Protein AF-A0A1V6BVE8-F1 (afdb_monomer_lite)

Secondary structure (DSSP, 8-state):
-EEEEEEEEE---EE----EETTEE-EEEE-TT--EEESGGGGT--SS--EE--SEEE-TT--EEE--HHHHTSGGGGGGSEE-SSGGGGPPEE---EEEEEEEEEEEETTTEEEEEEEESTT-----EE-TTT--EE--SPPPEEEEEEEE--

Structure (mmCIF, N/CA/C/O backbone):
data_AF-A0A1V6BVE8-F1
#
_entry.id   AF-A0A1V6BVE8-F1
#
loop_
_atom_site.group_PDB
_atom_site.id
_atom_site.type_symbol
_atom_site.label_atom_id
_atom_site.label_alt_id
_atom_site.label_comp_id
_atom_site.label_asym_id
_atom_site.label_entity_id
_atom_site.label_seq_id
_atom_site.pdbx_PDB_ins_code
_atom_site.Cartn_x
_atom_site.Cartn_y
_atom_site.Cartn_z
_atom_site.occupancy
_atom_site.B_iso_or_equiv
_atom_site.auth_seq_id
_atom_site.auth_comp_id
_atom_site.auth_asym_id
_atom_site.auth_atom_id
_atom_site.pdbx_PDB_model_num
ATOM 1 N N . MET A 1 1 ? -31.979 -4.025 27.439 1.00 86.88 1 MET A N 1
ATOM 2 C CA . MET A 1 1 ? -30.645 -3.491 27.086 1.00 86.88 1 MET A CA 1
ATOM 3 C C . MET A 1 1 ? -30.066 -4.411 26.036 1.00 86.88 1 MET A C 1
ATOM 5 O O . MET A 1 1 ? -30.171 -5.617 26.208 1.00 86.88 1 MET A O 1
ATOM 9 N N . VAL A 1 2 ? -29.517 -3.852 24.965 1.00 93.62 2 VAL A N 1
ATOM 10 C CA . VAL A 1 2 ? -28.894 -4.587 23.864 1.00 93.62 2 VAL A CA 1
ATOM 11 C C . VAL A 1 2 ? -27.407 -4.269 23.869 1.00 93.62 2 VAL A C 1
ATOM 13 O O . VAL A 1 2 ? -27.023 -3.105 23.983 1.00 93.62 2 VAL A O 1
ATOM 16 N N . VAL A 1 3 ? -26.586 -5.307 23.763 1.00 95.88 3 VAL A N 1
ATOM 17 C CA . VAL A 1 3 ? -25.138 -5.189 23.610 1.00 95.88 3 VAL A CA 1
ATOM 18 C C . VAL A 1 3 ? -24.775 -5.775 22.259 1.00 95.88 3 VAL A C 1
ATOM 20 O O . VAL A 1 3 ? -25.080 -6.933 21.987 1.00 95.88 3 VAL A O 1
ATOM 23 N N . THR A 1 4 ? -24.116 -4.980 21.429 1.00 96.12 4 THR A N 1
ATOM 24 C CA . THR A 1 4 ? -23.607 -5.408 20.131 1.00 96.12 4 THR A CA 1
ATOM 25 C C . THR A 1 4 ? -22.094 -5.343 20.168 1.00 96.12 4 THR A C 1
ATOM 27 O O . THR A 1 4 ? -21.521 -4.289 20.436 1.00 96.12 4 THR A O 1
ATOM 30 N N . LEU A 1 5 ? -21.449 -6.467 19.875 1.00 96.25 5 LEU A N 1
ATOM 31 C CA . LEU A 1 5 ? -20.015 -6.551 19.636 1.00 96.25 5 LEU A CA 1
ATOM 32 C C . LEU A 1 5 ? -19.805 -6.870 18.157 1.00 96.25 5 LEU A C 1
ATOM 34 O O . LEU A 1 5 ? -20.455 -7.758 17.610 1.00 96.25 5 LEU A O 1
ATOM 38 N N . THR A 1 6 ? -18.912 -6.146 17.499 1.00 95.19 6 THR A N 1
ATOM 39 C CA . THR A 1 6 ? -18.543 -6.387 16.103 1.00 95.19 6 THR A CA 1
ATOM 40 C C . THR A 1 6 ? -17.037 -6.537 16.005 1.00 95.19 6 THR A C 1
ATOM 42 O O . THR A 1 6 ? -16.295 -5.660 16.444 1.00 95.19 6 THR A O 1
ATOM 45 N N . ALA A 1 7 ? -16.598 -7.644 15.411 1.00 93.94 7 ALA A N 1
ATOM 46 C CA . ALA A 1 7 ? -15.211 -7.872 15.043 1.00 93.94 7 ALA A CA 1
ATOM 47 C C . ALA A 1 7 ? -15.064 -7.718 13.529 1.00 93.94 7 ALA A C 1
ATOM 49 O O . ALA A 1 7 ? -15.821 -8.320 12.769 1.00 93.94 7 ALA A O 1
ATOM 50 N N . GLN A 1 8 ? -14.095 -6.919 13.095 1.00 92.00 8 GLN A N 1
ATOM 51 C CA . GLN A 1 8 ? -13.727 -6.793 11.687 1.00 92.00 8 GLN A CA 1
ATOM 52 C C . GLN A 1 8 ? -12.269 -7.201 11.538 1.00 92.00 8 GLN A C 1
ATOM 54 O O . GLN A 1 8 ? -11.413 -6.664 12.238 1.00 92.00 8 GLN A O 1
ATOM 59 N N . LEU A 1 9 ? -11.995 -8.149 10.644 1.00 90.56 9 LEU A N 1
ATOM 60 C CA . LEU A 1 9 ? -10.656 -8.659 10.358 1.00 90.56 9 LEU A CA 1
ATOM 61 C C . LEU A 1 9 ? -10.340 -8.442 8.882 1.00 90.56 9 LEU A C 1
ATOM 63 O O . LEU A 1 9 ? -11.170 -8.722 8.020 1.00 90.56 9 LEU A O 1
ATOM 67 N N . VAL A 1 10 ? -9.127 -7.980 8.600 1.00 88.69 10 VAL A N 1
ATOM 68 C CA . VAL A 1 10 ? -8.616 -7.787 7.247 1.00 88.69 10 VAL A CA 1
ATOM 69 C C . VAL A 1 10 ? -7.423 -8.705 7.033 1.00 88.69 10 VAL A C 1
ATOM 71 O O . VAL A 1 10 ? -6.430 -8.658 7.764 1.00 88.69 10 VAL A O 1
ATOM 74 N N . LEU A 1 11 ? -7.537 -9.547 6.007 1.00 89.75 11 LEU A N 1
ATOM 75 C CA . LEU A 1 11 ? -6.481 -10.433 5.547 1.00 89.75 11 LEU A CA 1
ATOM 76 C C . LEU A 1 11 ? -5.995 -9.914 4.199 1.00 89.75 11 LEU A C 1
ATOM 78 O O . LEU A 1 11 ? -6.745 -9.900 3.226 1.00 89.75 11 LEU A O 1
ATOM 82 N N . MET A 1 12 ? -4.740 -9.480 4.151 1.00 86.44 12 MET A N 1
ATOM 83 C CA . MET A 1 12 ? -4.113 -9.012 2.923 1.00 86.44 12 MET A CA 1
ATOM 84 C C . MET A 1 12 ? -2.757 -9.694 2.784 1.00 86.44 12 MET A C 1
ATOM 86 O O . MET A 1 12 ? -1.829 -9.377 3.524 1.00 86.44 12 MET A O 1
ATOM 90 N N . ASP A 1 13 ? -2.661 -10.651 1.857 1.00 84.94 13 ASP A N 1
ATOM 91 C CA . ASP A 1 13 ? -1.445 -11.449 1.664 1.00 84.94 13 ASP A CA 1
ATOM 92 C C . ASP A 1 13 ? -0.268 -10.559 1.250 1.00 84.94 13 ASP A C 1
ATOM 94 O O . ASP A 1 13 ? 0.727 -10.436 1.970 1.00 84.94 13 ASP A O 1
ATOM 98 N N . ARG A 1 14 ? -0.393 -9.884 0.103 1.00 87.19 14 ARG A N 1
ATOM 99 C CA . ARG A 1 14 ? 0.690 -9.075 -0.448 1.00 87.19 14 ARG A CA 1
ATOM 100 C C . ARG A 1 14 ? 0.182 -7.967 -1.356 1.00 87.19 14 ARG A C 1
ATOM 102 O O . ARG A 1 1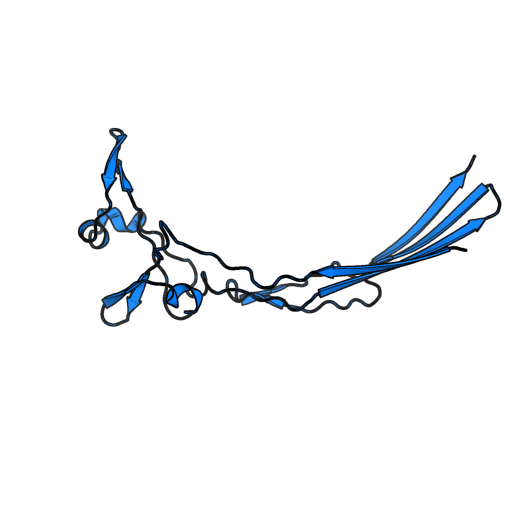4 ? -0.692 -8.191 -2.187 1.00 87.19 14 ARG A O 1
ATOM 109 N N . THR A 1 15 ? 0.828 -6.812 -1.268 1.00 88.88 15 THR A N 1
ATOM 110 C CA . THR A 1 15 ? 0.721 -5.734 -2.257 1.00 88.88 15 THR A CA 1
ATOM 111 C C . THR A 1 15 ? 2.089 -5.511 -2.884 1.00 88.88 15 THR A C 1
ATOM 113 O O . THR A 1 15 ? 3.085 -5.406 -2.168 1.00 88.88 15 THR A O 1
ATOM 116 N N . ALA A 1 16 ? 2.149 -5.489 -4.213 1.00 91.69 16 ALA A N 1
ATOM 117 C CA . ALA A 1 16 ? 3.369 -5.273 -4.985 1.00 91.69 16 ALA A CA 1
ATOM 118 C C . ALA A 1 16 ? 3.023 -4.596 -6.316 1.00 91.69 16 ALA A C 1
ATOM 120 O O . ALA A 1 16 ? 1.930 -4.811 -6.843 1.00 91.69 16 ALA A O 1
ATOM 121 N N . TYR A 1 17 ? 3.966 -3.841 -6.873 1.00 92.00 17 TYR A N 1
ATOM 122 C CA . TYR A 1 17 ? 3.911 -3.450 -8.278 1.00 92.00 17 TYR A CA 1
ATOM 123 C C . TYR A 1 17 ? 4.442 -4.594 -9.140 1.00 92.00 17 TYR A C 1
ATOM 125 O O . TYR A 1 17 ? 5.379 -5.290 -8.752 1.00 92.00 17 TYR A O 1
ATOM 133 N N . ILE A 1 18 ? 3.846 -4.778 -10.313 1.00 91.38 18 ILE A N 1
ATOM 134 C CA . ILE A 1 18 ? 4.289 -5.745 -11.318 1.00 91.38 18 ILE A CA 1
ATOM 135 C C . ILE A 1 18 ? 4.420 -5.038 -12.661 1.00 91.38 18 ILE A C 1
ATOM 137 O O . ILE A 1 18 ? 3.756 -4.036 -12.918 1.00 91.38 18 ILE A O 1
ATOM 141 N N . CYS A 1 19 ? 5.313 -5.541 -13.501 1.00 92.31 19 CYS A N 1
ATOM 142 C CA . CYS A 1 19 ? 5.576 -4.983 -14.820 1.00 92.31 19 CYS A CA 1
ATOM 143 C C . CYS A 1 19 ? 5.900 -6.143 -15.758 1.00 92.31 19 CYS A C 1
ATOM 145 O O . CYS A 1 19 ? 7.059 -6.516 -15.955 1.00 92.31 19 CYS A O 1
ATOM 147 N N . GLU A 1 20 ? 4.829 -6.757 -16.248 1.00 92.62 20 GLU A N 1
ATOM 148 C CA . GLU A 1 20 ? 4.859 -7.928 -17.113 1.00 92.62 20 GLU A CA 1
ATOM 149 C C . GLU A 1 20 ? 4.000 -7.649 -18.350 1.00 92.62 20 GLU A C 1
ATOM 151 O O . GLU A 1 20 ? 2.938 -7.032 -18.259 1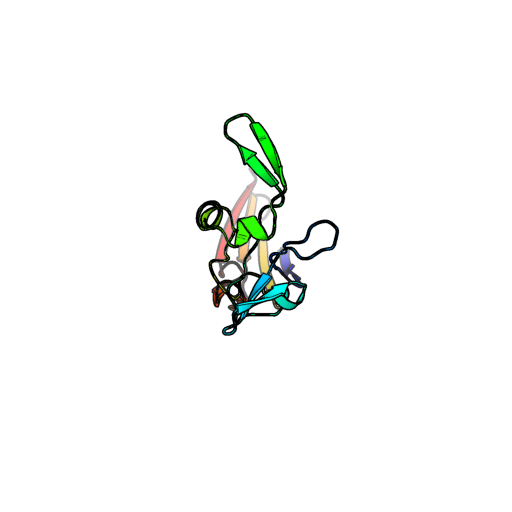.00 92.62 20 GLU A O 1
ATOM 156 N N . TRP A 1 21 ? 4.466 -8.100 -19.509 1.00 90.69 21 TRP A N 1
ATOM 157 C CA . TRP A 1 21 ? 3.727 -8.067 -20.766 1.00 90.69 21 TRP A CA 1
ATOM 158 C C . TRP A 1 21 ? 3.902 -9.418 -21.451 1.00 90.69 21 TRP A C 1
ATOM 160 O O . TRP A 1 21 ? 5.031 -9.885 -21.579 1.00 90.69 21 TRP A O 1
ATOM 170 N N . GLN A 1 22 ? 2.793 -10.058 -21.837 1.00 90.56 22 GLN A N 1
ATOM 171 C CA . GLN A 1 22 ? 2.784 -11.420 -22.400 1.00 90.56 22 GLN A CA 1
ATOM 172 C C . GLN A 1 22 ? 3.607 -12.420 -21.565 1.00 90.56 22 GLN A C 1
ATOM 174 O O . GLN A 1 22 ? 4.474 -13.117 -22.084 1.00 90.56 22 GLN A O 1
ATOM 179 N N . ASP A 1 23 ? 3.384 -12.432 -20.246 1.00 87.25 23 ASP A N 1
ATOM 180 C CA . ASP A 1 23 ? 4.102 -13.271 -19.270 1.00 87.25 23 ASP A CA 1
ATOM 181 C C . ASP A 1 23 ? 5.625 -13.041 -19.187 1.00 87.25 23 ASP A C 1
ATOM 183 O O . ASP A 1 23 ? 6.342 -13.768 -18.492 1.00 87.25 23 ASP A O 1
ATOM 187 N N . GLN A 1 24 ? 6.137 -11.993 -19.840 1.00 89.25 24 GLN A N 1
ATOM 188 C CA . GLN A 1 24 ? 7.530 -11.577 -19.759 1.00 89.25 24 GLN A CA 1
ATOM 189 C C . GLN A 1 24 ? 7.682 -10.344 -18.878 1.00 89.25 24 GLN A C 1
ATOM 191 O O . GLN A 1 24 ? 7.048 -9.309 -19.096 1.00 89.25 24 GLN A O 1
ATOM 196 N N . VAL A 1 25 ? 8.582 -10.439 -17.902 1.00 92.69 25 VAL A N 1
ATOM 197 C CA . VAL A 1 25 ? 8.969 -9.310 -17.054 1.00 92.69 25 VAL A CA 1
ATOM 198 C C . VAL A 1 25 ? 9.743 -8.293 -17.883 1.00 92.69 25 VAL A C 1
ATOM 200 O O . VAL A 1 25 ? 10.785 -8.617 -18.448 1.00 92.69 25 VAL A O 1
ATOM 203 N N . GLN A 1 26 ? 9.252 -7.057 -17.912 1.00 92.75 26 GLN A N 1
ATOM 204 C CA . GLN A 1 26 ? 9.829 -5.981 -18.727 1.00 92.75 26 GLN A CA 1
ATOM 205 C C . GLN A 1 26 ? 10.932 -5.207 -17.993 1.00 92.75 26 GLN A C 1
ATOM 207 O O . GLN A 1 26 ? 11.700 -4.463 -18.602 1.00 92.75 26 GLN A O 1
ATOM 212 N N . THR A 1 27 ? 11.025 -5.379 -16.675 1.00 94.12 27 THR A N 1
ATOM 213 C CA . THR A 1 27 ? 12.001 -4.675 -15.843 1.00 94.12 27 THR A CA 1
ATOM 214 C C . THR A 1 27 ? 13.390 -5.269 -15.969 1.00 94.12 27 THR A C 1
ATOM 216 O O . THR A 1 27 ? 13.565 -6.492 -15.984 1.00 94.12 27 THR A O 1
ATOM 219 N N . TYR A 1 28 ? 14.386 -4.395 -15.950 1.00 93.75 28 TYR A N 1
ATOM 220 C CA . TYR A 1 28 ? 15.787 -4.774 -15.994 1.00 93.75 28 TYR A CA 1
ATOM 221 C C . TYR A 1 28 ? 16.659 -3.812 -15.172 1.00 93.75 28 TYR A C 1
ATOM 223 O O . TYR A 1 28 ? 16.191 -2.770 -14.714 1.00 93.75 28 TYR A O 1
ATOM 231 N N . TYR A 1 29 ? 17.926 -4.165 -14.969 1.00 94.06 29 TYR A N 1
ATOM 232 C CA . TYR A 1 29 ? 18.953 -3.289 -14.392 1.00 94.06 29 TYR A CA 1
ATOM 233 C C . TYR A 1 29 ? 20.315 -3.568 -15.027 1.00 94.06 29 TYR A C 1
ATOM 235 O O . TYR A 1 29 ? 20.491 -4.573 -15.723 1.00 94.06 29 TYR A O 1
ATOM 243 N N . TYR A 1 30 ? 21.264 -2.679 -14.745 1.00 91.81 30 TYR A N 1
ATOM 244 C CA . TYR A 1 30 ? 22.680 -2.860 -15.036 1.00 91.81 30 TYR A CA 1
ATOM 245 C C . TYR A 1 30 ? 23.452 -3.025 -13.730 1.00 91.81 30 TYR A C 1
ATOM 247 O O . TYR A 1 30 ? 23.245 -2.241 -12.802 1.00 91.81 30 TYR A O 1
ATOM 255 N N . ASP A 1 31 ? 24.313 -4.039 -13.652 1.00 90.88 31 ASP A N 1
ATOM 256 C CA . ASP A 1 31 ? 25.254 -4.177 -12.537 1.00 90.88 31 ASP A CA 1
ATOM 257 C C . ASP A 1 31 ? 26.431 -3.189 -12.653 1.00 90.88 31 ASP A C 1
ATOM 259 O O . ASP A 1 31 ? 26.577 -2.475 -13.648 1.00 90.88 31 ASP A O 1
ATOM 263 N N . ASP A 1 32 ? 27.316 -3.181 -11.651 1.00 91.44 32 ASP A N 1
ATOM 264 C CA . ASP A 1 32 ? 28.520 -2.331 -11.631 1.00 91.44 32 ASP A CA 1
ATOM 265 C C . ASP A 1 32 ? 29.474 -2.590 -12.818 1.00 91.44 32 ASP A C 1
ATOM 267 O O . ASP A 1 32 ? 30.343 -1.770 -13.110 1.00 91.44 32 ASP A O 1
ATOM 271 N N . LYS A 1 33 ? 29.337 -3.733 -13.505 1.00 91.94 33 LYS A N 1
ATOM 272 C CA . LYS A 1 33 ? 30.131 -4.114 -14.682 1.00 91.94 33 LYS A CA 1
ATOM 273 C C . LYS A 1 33 ? 29.429 -3.761 -15.999 1.00 91.94 33 LYS A C 1
ATOM 275 O O . LYS A 1 33 ? 29.969 -4.059 -17.061 1.00 91.94 33 LYS A O 1
ATOM 280 N N . GLY A 1 34 ? 28.239 -3.158 -15.947 1.00 87.81 34 GLY A N 1
ATOM 281 C CA . GLY A 1 34 ? 27.436 -2.812 -17.119 1.00 87.81 34 GLY A CA 1
ATOM 282 C C . GLY A 1 34 ? 26.713 -4.000 -17.759 1.00 87.81 34 GLY A C 1
ATOM 283 O O . GLY A 1 34 ? 26.240 -3.886 -18.888 1.00 87.81 34 GLY A O 1
ATOM 284 N N . SER A 1 35 ? 26.602 -5.140 -17.073 1.00 91.19 35 SER A N 1
ATOM 285 C CA . SER A 1 35 ? 25.848 -6.295 -17.574 1.00 91.19 35 SER A CA 1
ATOM 286 C C . SER A 1 35 ? 24.352 -6.104 -17.330 1.00 91.19 35 SER A C 1
ATOM 288 O O . SER A 1 35 ? 23.941 -5.753 -16.223 1.00 91.19 35 SER A O 1
ATOM 290 N N . ARG A 1 36 ? 23.530 -6.341 -18.362 1.00 90.62 36 ARG A N 1
ATOM 291 C CA . ARG A 1 36 ? 22.066 -6.206 -18.306 1.00 90.62 36 ARG A CA 1
ATOM 292 C C . ARG A 1 36 ? 21.416 -7.481 -17.776 1.00 90.62 36 ARG A C 1
ATOM 294 O O . ARG A 1 36 ? 21.594 -8.548 -18.358 1.00 90.62 36 ARG A O 1
ATOM 301 N N . TYR A 1 37 ? 20.567 -7.357 -16.761 1.00 91.25 37 TYR A N 1
ATOM 302 C CA . TYR A 1 37 ? 19.770 -8.469 -16.235 1.00 91.25 37 TYR A CA 1
ATOM 303 C C . TYR A 1 37 ? 18.288 -8.124 -16.274 1.00 91.25 37 TYR A C 1
ATOM 305 O O . TYR A 1 37 ? 17.895 -7.016 -15.924 1.00 91.25 37 TYR A O 1
ATOM 313 N N . SER A 1 38 ? 17.458 -9.089 -16.663 1.00 90.56 38 SER A N 1
ATOM 314 C CA . SER A 1 38 ? 15.997 -8.960 -16.744 1.00 90.56 38 SER A CA 1
ATOM 315 C C . SER A 1 38 ? 15.329 -10.215 -16.185 1.00 90.56 38 SER A C 1
ATOM 317 O O . SER A 1 38 ? 15.981 -11.255 -16.069 1.00 90.56 38 SER A O 1
ATOM 319 N N . GLY A 1 39 ? 14.074 -10.112 -15.749 1.00 89.31 39 GLY A N 1
ATOM 320 C CA . GLY A 1 39 ? 13.323 -11.247 -15.203 1.00 89.31 39 GLY A CA 1
ATOM 321 C C . GLY A 1 39 ? 12.748 -11.029 -13.802 1.00 89.31 39 GLY A C 1
ATOM 322 O O . GLY A 1 39 ? 12.854 -9.958 -13.208 1.00 89.31 39 GLY A O 1
ATOM 323 N N . LYS A 1 40 ? 12.134 -12.089 -13.257 1.00 89.88 40 LYS A N 1
ATOM 324 C CA . LYS A 1 40 ? 11.346 -12.054 -12.005 1.00 89.88 40 LYS A CA 1
ATOM 325 C C . LYS A 1 40 ? 12.149 -11.741 -10.742 1.00 89.88 40 LYS A C 1
ATOM 327 O O . LYS A 1 40 ? 11.548 -11.413 -9.721 1.00 89.88 40 LYS A O 1
ATOM 332 N N . TRP A 1 41 ? 13.480 -11.800 -10.803 1.00 88.19 41 TRP A N 1
ATOM 333 C CA . TRP A 1 41 ? 14.354 -11.396 -9.697 1.00 88.19 41 TRP A CA 1
ATOM 334 C C . TRP A 1 41 ? 14.096 -9.935 -9.281 1.00 88.19 41 TRP A C 1
ATOM 336 O O . TRP A 1 41 ? 14.266 -9.602 -8.108 1.00 88.19 41 TRP A O 1
ATOM 346 N N . ALA A 1 42 ? 13.589 -9.094 -10.195 1.00 87.50 42 ALA A N 1
ATOM 347 C CA . ALA A 1 42 ? 13.224 -7.706 -9.922 1.00 87.50 42 ALA A CA 1
ATOM 348 C C . ALA A 1 42 ? 12.188 -7.557 -8.793 1.00 87.50 42 ALA A C 1
ATOM 350 O O . ALA A 1 42 ? 12.216 -6.562 -8.075 1.00 87.50 42 ALA A O 1
ATOM 351 N N . TYR A 1 43 ? 11.318 -8.555 -8.584 1.00 90.50 43 TYR A N 1
ATOM 352 C CA . TYR A 1 43 ? 10.291 -8.552 -7.528 1.00 90.50 43 TYR A CA 1
ATOM 353 C C . TYR A 1 43 ? 10.821 -8.954 -6.142 1.00 90.50 43 TYR A C 1
ATOM 355 O O . TYR A 1 43 ? 10.080 -8.940 -5.154 1.00 90.50 43 TYR A O 1
ATOM 363 N N . SER A 1 44 ? 12.095 -9.335 -6.063 1.00 90.06 44 SER A N 1
ATOM 364 C CA . SER A 1 44 ? 12.789 -9.716 -4.829 1.00 90.06 44 SER A CA 1
ATOM 365 C C . SER A 1 44 ? 14.059 -8.910 -4.563 1.00 90.06 44 SER A C 1
ATOM 367 O O . SER A 1 44 ? 14.593 -9.003 -3.463 1.00 90.06 44 SER A O 1
ATOM 369 N N . ASP A 1 45 ? 14.537 -8.141 -5.541 1.00 91.69 45 ASP A N 1
ATOM 370 C CA . ASP A 1 45 ? 15.755 -7.344 -5.435 1.00 91.69 45 ASP A CA 1
ATOM 371 C C . ASP A 1 45 ? 15.477 -5.950 -4.869 1.00 91.69 45 ASP A C 1
ATOM 373 O O . ASP A 1 45 ? 14.572 -5.242 -5.315 1.00 91.69 45 ASP A O 1
ATOM 377 N N . ASP A 1 46 ? 16.305 -5.534 -3.920 1.00 92.88 46 ASP A N 1
ATOM 378 C CA . ASP A 1 46 ? 16.258 -4.232 -3.258 1.00 92.88 46 ASP A CA 1
ATOM 379 C C . ASP A 1 46 ? 17.550 -3.427 -3.440 1.00 92.88 46 ASP A C 1
ATOM 381 O O . ASP A 1 46 ? 17.701 -2.366 -2.839 1.00 92.88 46 ASP A O 1
ATOM 385 N N . ARG A 1 47 ? 18.468 -3.913 -4.284 1.00 92.69 47 ARG A N 1
ATOM 386 C CA . ARG A 1 47 ? 19.813 -3.358 -4.433 1.00 92.69 47 ARG A CA 1
ATOM 387 C C . ARG A 1 47 ? 19.978 -2.473 -5.658 1.00 92.69 47 ARG A C 1
ATOM 389 O O . ARG A 1 47 ? 20.746 -1.518 -5.610 1.00 92.69 47 ARG A O 1
ATOM 396 N N . TRP A 1 48 ? 19.316 -2.807 -6.761 1.00 93.62 48 TRP A N 1
ATOM 397 C CA . TRP A 1 48 ? 19.542 -2.129 -8.035 1.00 93.62 48 TRP A CA 1
ATOM 398 C C . TRP A 1 48 ? 18.375 -1.233 -8.411 1.00 93.62 48 TRP A C 1
ATOM 400 O O . TRP A 1 48 ? 17.221 -1.558 -8.147 1.00 93.62 48 TRP A O 1
ATOM 410 N N . THR A 1 49 ? 18.649 -0.111 -9.070 1.00 93.31 49 THR A N 1
ATOM 411 C CA . THR A 1 49 ? 17.583 0.707 -9.656 1.00 93.31 49 THR A CA 1
ATOM 412 C C . THR A 1 49 ? 17.034 0.002 -10.894 1.00 93.31 49 THR A C 1
ATOM 414 O O . THR A 1 49 ? 17.797 -0.383 -11.783 1.00 93.31 49 THR A O 1
ATOM 417 N N . LYS A 1 50 ? 15.711 -0.171 -10.962 1.00 94.62 50 LYS A N 1
ATOM 418 C CA . LYS A 1 50 ? 15.053 -0.874 -12.063 1.00 94.62 50 LYS A CA 1
ATOM 419 C C . LYS A 1 50 ? 14.692 0.103 -13.173 1.00 94.62 50 LYS A C 1
ATOM 421 O O . LYS A 1 50 ? 14.338 1.256 -12.925 1.00 94.62 50 LYS A O 1
ATOM 426 N N . ARG A 1 51 ? 14.764 -0.388 -14.404 1.00 94.75 51 ARG A N 1
ATOM 427 C CA . ARG A 1 51 ? 14.413 0.328 -15.627 1.00 94.75 51 ARG A CA 1
ATOM 428 C C . ARG A 1 51 ? 13.406 -0.464 -16.443 1.00 94.75 51 ARG A C 1
ATOM 430 O O . ARG A 1 51 ? 13.345 -1.688 -16.332 1.00 94.75 51 ARG A O 1
ATOM 437 N N . VAL A 1 52 ? 12.621 0.243 -17.245 1.00 94.25 52 VAL A N 1
ATOM 438 C CA . VAL A 1 52 ? 11.610 -0.313 -18.144 1.00 94.25 52 VAL A CA 1
ATOM 439 C C . VAL A 1 52 ? 11.662 0.455 -19.457 1.00 94.25 52 VAL A C 1
ATOM 441 O O . VAL A 1 52 ? 11.503 1.676 -19.475 1.00 94.25 52 VAL A O 1
ATOM 444 N N . ASN A 1 53 ? 11.862 -0.268 -20.554 1.00 94.44 53 ASN A N 1
ATOM 445 C CA . ASN A 1 53 ? 11.805 0.313 -21.890 1.00 94.44 53 ASN A CA 1
ATOM 446 C C . ASN A 1 53 ? 10.344 0.445 -22.337 1.00 94.44 53 ASN A C 1
ATOM 448 O O . ASN A 1 53 ? 9.531 -0.431 -22.018 1.00 94.44 53 ASN A O 1
ATOM 452 N N . PRO A 1 54 ? 9.991 1.489 -23.106 1.00 94.25 54 PRO A N 1
ATOM 453 C CA . PRO A 1 54 ? 8.732 1.475 -23.833 1.00 94.25 54 PRO A CA 1
ATOM 454 C C . PRO A 1 54 ? 8.755 0.336 -24.861 1.00 94.25 54 PRO A C 1
ATOM 456 O O . PRO A 1 54 ? 9.815 -0.052 -25.344 1.00 94.25 54 PRO A O 1
ATOM 459 N N . LEU A 1 55 ? 7.588 -0.201 -25.218 1.00 93.06 55 LEU A N 1
ATOM 460 C CA . LEU A 1 55 ? 7.492 -1.198 -26.295 1.00 93.06 55 LEU A CA 1
ATOM 461 C C . LEU A 1 55 ? 7.542 -0.532 -27.677 1.00 93.06 55 LEU A C 1
ATOM 463 O O . LEU A 1 55 ? 8.127 -1.059 -28.621 1.00 93.06 55 LEU A O 1
ATOM 467 N N . TYR A 1 56 ? 6.937 0.650 -27.776 1.00 94.81 56 TYR A N 1
ATOM 468 C CA . TYR A 1 56 ? 6.849 1.444 -28.991 1.00 94.81 56 TYR A CA 1
ATOM 469 C C . TYR A 1 56 ? 6.976 2.925 -28.646 1.00 94.81 56 TYR A C 1
ATOM 471 O O . TYR A 1 56 ? 6.568 3.356 -27.566 1.00 94.81 56 TYR A O 1
ATOM 479 N N . ILE A 1 57 ? 7.495 3.698 -29.589 1.00 94.88 57 ILE A N 1
ATOM 480 C CA . ILE A 1 57 ? 7.505 5.159 -29.563 1.00 94.88 57 ILE A CA 1
ATOM 481 C C . ILE A 1 57 ? 6.669 5.683 -30.726 1.00 94.88 57 ILE A C 1
ATOM 483 O O . ILE A 1 57 ? 6.490 4.998 -31.732 1.00 94.88 57 ILE A O 1
ATOM 487 N N . MET A 1 58 ? 6.151 6.896 -30.585 1.00 94.56 58 MET A N 1
ATOM 488 C CA . MET A 1 58 ? 5.399 7.571 -31.636 1.00 94.56 58 MET A CA 1
ATOM 489 C C . MET A 1 58 ? 6.121 8.859 -32.010 1.00 94.56 58 MET A C 1
ATOM 491 O O . MET A 1 58 ? 6.490 9.634 -31.127 1.00 94.56 58 MET A O 1
ATOM 495 N N . ASP A 1 59 ? 6.341 9.074 -33.304 1.00 92.00 59 ASP A N 1
ATOM 496 C CA . ASP A 1 59 ? 6.895 10.334 -33.793 1.00 92.00 59 ASP A CA 1
ATOM 497 C C . ASP A 1 59 ? 5.822 11.440 -33.882 1.00 92.00 59 ASP A C 1
ATOM 499 O O . ASP A 1 59 ? 4.625 11.203 -33.717 1.00 92.00 59 ASP A O 1
ATOM 503 N N . LEU A 1 60 ? 6.244 12.676 -34.165 1.00 93.25 60 LEU A N 1
ATOM 504 C CA . LEU A 1 60 ? 5.328 13.820 -34.297 1.00 93.25 60 LEU A CA 1
ATOM 505 C C . LEU A 1 60 ? 4.369 13.708 -35.495 1.00 93.25 60 LEU A C 1
ATOM 507 O O . LEU A 1 60 ? 3.374 14.427 -35.544 1.00 93.25 60 LEU A O 1
ATOM 511 N N . SER A 1 61 ? 4.671 12.833 -36.455 1.00 95.25 61 SER A N 1
ATOM 512 C CA . SER A 1 61 ? 3.810 12.550 -37.608 1.00 95.25 61 SER A CA 1
ATOM 513 C C . SER A 1 61 ? 2.799 11.433 -37.313 1.00 95.25 61 SER A C 1
ATOM 515 O O . SER A 1 61 ? 1.966 11.130 -38.163 1.00 95.25 61 SER A O 1
ATOM 517 N N . GLY A 1 62 ? 2.848 10.834 -36.117 1.00 94.00 62 GLY A N 1
ATOM 518 C CA . GLY A 1 62 ? 1.974 9.746 -35.688 1.00 94.00 62 GLY A CA 1
ATOM 519 C C . GLY A 1 62 ? 2.451 8.347 -36.086 1.00 94.00 62 GLY A C 1
ATOM 520 O O . GLY A 1 62 ? 1.713 7.383 -35.879 1.00 94.00 62 GLY A O 1
ATOM 521 N N . ASN A 1 63 ? 3.662 8.192 -36.633 1.00 96.00 63 ASN A N 1
ATOM 522 C CA . ASN A 1 63 ? 4.192 6.872 -36.968 1.00 96.00 63 ASN A CA 1
ATOM 523 C C . ASN A 1 63 ? 4.635 6.143 -35.698 1.00 96.00 63 ASN A C 1
ATOM 525 O O . ASN A 1 63 ? 5.369 6.693 -34.874 1.00 96.00 63 ASN A O 1
ATOM 529 N N . ILE A 1 64 ? 4.215 4.884 -35.563 1.00 96.12 64 ILE A N 1
ATOM 530 C CA . ILE A 1 64 ? 4.591 4.015 -34.447 1.00 96.12 64 ILE A CA 1
ATOM 531 C C . ILE A 1 64 ? 5.857 3.243 -34.821 1.00 96.12 64 ILE A C 1
ATOM 533 O O . ILE A 1 64 ? 5.890 2.539 -35.830 1.00 96.12 64 ILE A O 1
ATOM 537 N N . ILE A 1 65 ? 6.885 3.345 -33.984 1.00 94.69 65 ILE A N 1
ATOM 538 C CA . ILE A 1 65 ? 8.195 2.725 -34.185 1.00 94.69 65 ILE A CA 1
ATOM 539 C C . ILE A 1 65 ? 8.468 1.781 -33.002 1.00 94.69 65 ILE A C 1
ATOM 541 O O . ILE A 1 65 ? 8.383 2.221 -31.853 1.00 94.69 65 ILE A O 1
ATOM 545 N N . PRO A 1 66 ? 8.780 0.491 -33.229 1.00 95.12 66 PRO A N 1
ATOM 546 C CA . PRO A 1 66 ? 9.187 -0.421 -32.161 1.00 95.12 66 PRO A CA 1
ATOM 547 C C . PRO A 1 66 ? 10.459 0.066 -31.464 1.00 95.12 66 PRO A C 1
ATOM 549 O O . PRO A 1 66 ? 11.416 0.467 -32.128 1.00 95.12 66 PRO A O 1
ATOM 552 N N . PHE A 1 67 ? 10.488 0.008 -30.133 1.00 94.50 67 PHE A N 1
ATOM 553 C CA . PHE A 1 67 ? 11.680 0.380 -29.378 1.00 94.50 67 PHE A CA 1
ATOM 554 C C . PHE A 1 67 ? 12.715 -0.748 -29.428 1.00 94.50 67 PHE A C 1
ATOM 556 O O . PHE A 1 67 ? 12.416 -1.892 -29.080 1.00 94.50 67 PHE A O 1
ATOM 563 N N . THR A 1 68 ? 13.939 -0.440 -29.853 1.00 93.19 68 THR A N 1
ATOM 564 C CA . THR A 1 68 ? 15.016 -1.431 -29.991 1.00 93.19 68 THR A CA 1
ATOM 565 C C . THR A 1 68 ? 16.093 -1.262 -28.920 1.00 93.19 68 THR A C 1
ATOM 567 O O . THR A 1 68 ? 16.222 -0.215 -28.287 1.00 93.19 68 THR A O 1
ATOM 570 N N . GLN A 1 69 ? 16.928 -2.288 -28.737 1.00 88.12 69 GLN A N 1
ATOM 571 C CA . GLN A 1 69 ? 18.064 -2.226 -27.808 1.00 88.12 69 GLN A CA 1
ATOM 572 C C . GLN A 1 69 ? 19.097 -1.152 -28.204 1.00 88.12 69 GLN A C 1
ATOM 574 O O . GLN A 1 69 ? 19.783 -0.604 -27.345 1.00 88.12 69 GLN A O 1
ATOM 579 N N . GLU A 1 70 ? 19.211 -0.834 -29.495 1.00 91.62 70 GLU A N 1
ATOM 580 C CA . GLU A 1 70 ? 20.080 0.244 -29.982 1.00 91.62 70 GLU A CA 1
ATOM 581 C C . GLU A 1 70 ? 19.588 1.613 -29.501 1.00 91.62 70 GLU A C 1
ATOM 583 O O . GLU A 1 70 ? 20.392 2.429 -29.056 1.00 91.62 70 GLU A O 1
ATOM 588 N N . MET A 1 71 ? 18.266 1.830 -29.508 1.00 93.62 71 MET A N 1
ATOM 589 C CA . MET A 1 71 ? 17.648 3.052 -28.985 1.00 93.62 71 MET A CA 1
ATOM 590 C C . MET A 1 71 ? 17.874 3.210 -27.480 1.00 93.62 71 MET A C 1
ATOM 592 O O . MET A 1 71 ? 18.038 4.331 -27.012 1.00 93.62 71 MET A O 1
ATOM 596 N N . GLU A 1 72 ? 17.940 2.111 -26.721 1.00 91.12 72 GLU A N 1
ATOM 597 C CA . GLU A 1 72 ? 18.209 2.158 -25.277 1.00 91.12 72 GLU A CA 1
ATOM 598 C C . GLU A 1 72 ? 19.562 2.813 -24.945 1.00 91.12 72 GLU A C 1
ATOM 600 O O . GLU A 1 72 ? 19.683 3.544 -23.961 1.00 91.12 72 GLU A O 1
ATOM 605 N N . ASN A 1 73 ? 20.580 2.556 -25.771 1.00 89.81 73 ASN A N 1
ATOM 606 C CA . ASN A 1 73 ? 21.937 3.067 -25.568 1.00 89.81 73 ASN A CA 1
ATOM 607 C C . ASN A 1 73 ? 22.142 4.480 -26.135 1.00 89.81 73 ASN A C 1
ATOM 609 O O . ASN A 1 73 ? 23.192 5.089 -25.923 1.00 89.81 73 ASN A O 1
ATOM 613 N N . ASP A 1 74 ? 21.158 5.008 -26.860 1.00 93.56 74 ASP A N 1
ATOM 614 C CA . ASP A 1 74 ? 21.215 6.330 -27.463 1.00 93.56 74 ASP A CA 1
ATOM 615 C C . ASP A 1 74 ? 20.652 7.388 -26.503 1.00 93.56 74 ASP A C 1
ATOM 617 O O . ASP A 1 74 ? 19.526 7.312 -26.005 1.00 93.56 74 ASP A O 1
ATOM 621 N N . VAL A 1 75 ? 21.455 8.427 -26.268 1.00 92.75 75 VAL A N 1
ATOM 622 C CA . VAL A 1 75 ? 21.144 9.535 -25.357 1.00 92.75 75 VAL A CA 1
ATOM 623 C C . VAL A 1 75 ? 19.808 10.219 -25.668 1.00 92.75 75 VAL A C 1
ATOM 625 O O . VAL A 1 75 ? 19.159 10.721 -24.751 1.00 92.75 75 VAL A O 1
ATOM 628 N N . ARG A 1 76 ? 19.364 10.210 -26.931 1.00 92.12 76 ARG A N 1
ATOM 629 C CA . ARG A 1 76 ? 18.113 10.847 -27.373 1.00 92.12 76 ARG A CA 1
ATOM 630 C C . ARG A 1 76 ? 16.868 10.207 -26.767 1.00 92.12 76 ARG A C 1
ATOM 632 O O . ARG A 1 76 ? 15.877 10.902 -26.562 1.00 92.12 76 ARG A O 1
ATOM 639 N N . TYR A 1 77 ? 16.915 8.908 -26.474 1.00 92.69 77 TYR A N 1
ATOM 640 C CA . TYR A 1 77 ? 15.770 8.163 -25.947 1.00 92.69 77 TYR A CA 1
ATOM 641 C C . TYR A 1 77 ? 15.855 7.919 -24.442 1.00 92.69 77 TYR A C 1
ATOM 643 O O . TYR A 1 77 ? 14.939 7.332 -23.870 1.00 92.69 77 TYR A O 1
ATOM 651 N N . ARG A 1 78 ? 16.919 8.387 -23.779 1.00 90.69 78 ARG A N 1
ATOM 652 C CA . ARG A 1 78 ? 17.159 8.137 -22.352 1.00 90.69 78 ARG A CA 1
ATOM 653 C C . ARG A 1 78 ? 15.983 8.555 -21.468 1.00 90.69 78 ARG A C 1
ATOM 655 O O . ARG A 1 78 ? 15.642 7.841 -20.535 1.00 90.69 78 ARG A O 1
ATOM 662 N N . GLU A 1 79 ? 15.350 9.680 -21.787 1.00 91.06 79 GLU A N 1
ATOM 663 C CA . GLU A 1 79 ? 14.206 10.213 -21.032 1.00 91.06 79 GLU A CA 1
ATOM 664 C C . GLU A 1 79 ? 12.900 9.435 -21.284 1.00 91.06 79 GLU A C 1
ATOM 666 O O . GLU A 1 79 ? 11.938 9.582 -20.537 1.00 91.06 79 GLU A O 1
ATOM 671 N N . LEU A 1 80 ? 12.853 8.588 -22.320 1.00 92.88 80 LEU A N 1
ATOM 672 C CA . LEU A 1 80 ? 11.718 7.696 -22.581 1.00 92.88 80 LEU A CA 1
ATOM 673 C C . LEU A 1 80 ? 11.805 6.394 -21.775 1.00 92.88 80 LEU A C 1
ATOM 675 O O . LEU A 1 80 ? 10.811 5.676 -21.666 1.00 92.88 80 LEU A O 1
ATOM 679 N N . ILE A 1 81 ? 12.981 6.071 -21.226 1.00 94.69 81 ILE A N 1
ATOM 680 C CA . ILE A 1 81 ? 13.193 4.874 -20.413 1.00 94.69 81 ILE A CA 1
ATOM 681 C C . ILE A 1 81 ? 12.690 5.155 -18.997 1.00 94.69 81 ILE A C 1
ATOM 683 O O . ILE A 1 81 ? 13.242 5.977 -18.261 1.00 94.69 81 ILE A O 1
ATOM 687 N N . GLY A 1 82 ? 11.658 4.424 -18.585 1.00 94.06 82 GLY A N 1
ATOM 688 C CA . GLY A 1 82 ? 11.135 4.505 -17.229 1.00 94.06 82 GLY A CA 1
ATOM 689 C C . GLY A 1 82 ? 12.181 4.021 -16.231 1.00 94.06 82 GLY A C 1
ATOM 690 O O . GLY A 1 82 ? 12.711 2.923 -16.374 1.00 94.06 82 GLY A O 1
ATOM 691 N N . THR A 1 83 ? 12.468 4.818 -15.204 1.00 94.25 83 THR A N 1
ATOM 692 C CA . THR A 1 83 ? 13.386 4.449 -14.119 1.00 94.25 83 THR A CA 1
ATOM 693 C C . THR A 1 83 ? 12.650 4.527 -12.790 1.00 94.25 83 THR A C 1
ATOM 695 O O . THR A 1 83 ? 11.965 5.509 -12.503 1.00 94.25 83 THR A O 1
ATOM 698 N N . THR A 1 84 ? 12.766 3.487 -11.967 1.00 93.81 84 THR A N 1
ATOM 699 C CA . THR A 1 84 ? 12.152 3.478 -10.638 1.00 93.81 84 THR A CA 1
ATOM 700 C C . THR A 1 84 ? 12.840 4.479 -9.722 1.00 93.81 84 THR A C 1
ATOM 702 O O . THR A 1 84 ? 14.063 4.557 -9.690 1.00 93.81 84 THR A O 1
ATOM 705 N N . ASN A 1 85 ? 12.067 5.182 -8.902 1.00 91.81 85 ASN A N 1
ATOM 706 C CA . ASN A 1 85 ? 12.591 6.133 -7.920 1.00 91.81 85 ASN A CA 1
ATOM 707 C C . ASN A 1 85 ? 13.253 5.478 -6.691 1.00 91.81 85 ASN A C 1
ATOM 709 O O . ASN A 1 85 ? 13.869 6.182 -5.894 1.00 91.81 85 ASN A O 1
ATOM 713 N N . LYS A 1 86 ? 13.070 4.167 -6.500 1.00 92.00 86 LYS A N 1
ATOM 714 C CA . LYS A 1 86 ? 13.654 3.363 -5.420 1.00 92.00 86 LYS A CA 1
ATOM 715 C C . LYS A 1 86 ? 14.041 1.993 -5.948 1.00 92.00 86 LYS A C 1
ATOM 717 O O . LYS A 1 86 ? 13.324 1.413 -6.759 1.00 92.00 86 LYS A O 1
ATOM 722 N N . GLU A 1 87 ? 15.106 1.424 -5.414 1.00 93.94 87 GLU A N 1
ATOM 723 C CA . GLU A 1 87 ? 15.517 0.053 -5.695 1.00 93.94 87 GLU A CA 1
ATOM 724 C C . GLU A 1 87 ? 14.461 -0.940 -5.189 1.00 93.94 87 GLU A C 1
ATOM 726 O O . GLU A 1 87 ? 14.119 -1.906 -5.862 1.00 93.94 87 GLU A O 1
ATOM 731 N N . SER A 1 88 ? 13.834 -0.658 -4.050 1.00 93.44 88 SER A N 1
ATOM 732 C CA . SER A 1 88 ? 12.778 -1.487 -3.461 1.00 93.44 88 SER A CA 1
ATOM 733 C C . SER A 1 88 ? 11.413 -1.404 -4.164 1.00 93.44 88 SER A C 1
ATOM 735 O O . SER A 1 88 ? 10.453 -2.004 -3.680 1.00 93.44 88 SER A O 1
ATOM 737 N N . TYR A 1 89 ? 11.284 -0.668 -5.278 1.00 94.19 89 TYR A N 1
ATOM 738 C CA . TYR A 1 89 ? 9.995 -0.322 -5.900 1.00 94.19 89 TYR A CA 1
ATOM 739 C C . TYR A 1 89 ? 9.084 -1.526 -6.174 1.00 94.19 89 TYR A C 1
ATOM 741 O O . TYR A 1 89 ? 7.876 -1.469 -5.962 1.00 94.19 89 TYR A O 1
ATOM 749 N N . TYR A 1 90 ? 9.676 -2.634 -6.609 1.00 93.50 90 TYR A N 1
ATOM 750 C CA . TYR A 1 90 ? 8.966 -3.852 -6.990 1.00 93.50 90 TYR A CA 1
ATOM 751 C C . TYR A 1 90 ? 8.832 -4.876 -5.852 1.00 93.50 90 TYR A C 1
ATOM 753 O O . TYR A 1 90 ? 8.241 -5.941 -6.045 1.00 93.50 90 TYR A O 1
ATOM 761 N N . LEU A 1 91 ? 9.349 -4.577 -4.655 1.00 92.75 91 LEU A N 1
ATOM 762 C CA . LEU A 1 91 ? 9.248 -5.486 -3.518 1.00 92.75 91 LEU A CA 1
ATOM 763 C C . LEU A 1 91 ? 7.807 -5.597 -3.029 1.00 92.75 91 LEU A C 1
ATOM 765 O O . LEU A 1 91 ? 7.131 -4.610 -2.753 1.00 92.75 91 LEU A O 1
ATOM 769 N N . GLY A 1 92 ? 7.358 -6.828 -2.807 1.00 90.38 92 GLY A N 1
ATOM 770 C CA . GLY A 1 92 ? 6.051 -7.064 -2.210 1.00 90.38 92 GLY A CA 1
ATOM 771 C C . GLY A 1 92 ? 6.025 -6.827 -0.700 1.00 90.38 92 GLY A C 1
ATOM 772 O O . GLY A 1 92 ? 6.770 -7.465 0.053 1.00 90.38 92 GLY A O 1
ATOM 773 N N . SER A 1 93 ? 5.103 -5.983 -0.247 1.00 89.94 93 SER A N 1
ATOM 774 C CA . SER A 1 93 ? 4.802 -5.785 1.172 1.00 89.94 93 SER A CA 1
ATOM 775 C C . SER A 1 93 ? 3.747 -6.783 1.627 1.00 89.94 93 SER A C 1
ATOM 777 O O . SER A 1 93 ? 2.698 -6.907 0.998 1.00 89.94 93 SER A O 1
ATOM 779 N N . ARG A 1 94 ? 4.037 -7.501 2.715 1.00 87.25 94 ARG A N 1
ATOM 780 C CA . ARG A 1 94 ? 3.092 -8.400 3.384 1.00 87.25 94 ARG A C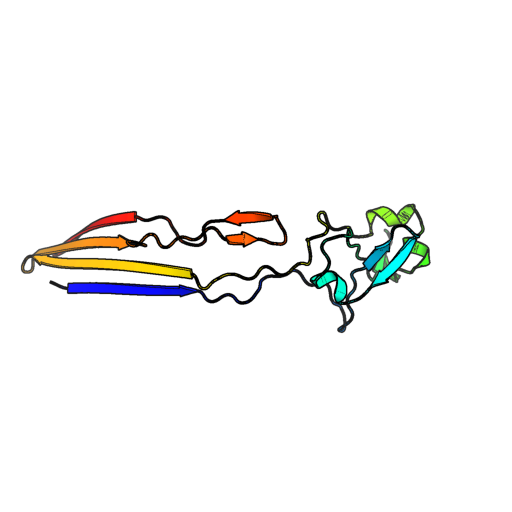A 1
ATOM 781 C C . ARG A 1 94 ? 2.596 -7.753 4.659 1.00 87.25 94 ARG A C 1
ATOM 783 O O . ARG A 1 94 ? 3.365 -7.066 5.332 1.00 87.25 94 ARG A O 1
ATOM 790 N N . TYR A 1 95 ? 1.342 -8.010 4.997 1.00 85.50 95 TYR A N 1
ATOM 791 C CA . TYR A 1 95 ? 0.699 -7.378 6.137 1.00 85.50 95 TYR A CA 1
ATOM 792 C C . TYR A 1 95 ? 0.250 -8.456 7.123 1.00 85.50 95 TYR A C 1
ATOM 794 O O . TYR A 1 95 ? -0.293 -9.479 6.703 1.00 85.50 95 TYR A O 1
ATOM 802 N N . PRO A 1 96 ? 0.494 -8.273 8.433 1.00 86.12 96 PRO A N 1
ATOM 803 C CA . PRO A 1 96 ? -0.106 -9.148 9.427 1.00 86.12 96 PRO A CA 1
ATOM 804 C C . PRO A 1 96 ? -1.629 -9.038 9.336 1.00 86.12 96 PRO A C 1
ATOM 806 O O . PRO A 1 96 ? -2.151 -8.015 8.895 1.00 86.12 96 PRO A O 1
ATOM 809 N N . VAL A 1 97 ? -2.348 -10.058 9.801 1.00 86.31 97 VAL A N 1
ATOM 810 C CA . VAL A 1 97 ? -3.793 -9.918 10.013 1.00 86.31 97 VAL A CA 1
ATOM 811 C C . VAL A 1 97 ? -4.012 -8.781 11.008 1.00 86.31 97 VAL A C 1
ATOM 813 O O . VAL A 1 97 ? -3.422 -8.774 12.091 1.00 86.31 97 VAL A O 1
ATOM 816 N N . TYR A 1 98 ? -4.839 -7.816 10.624 1.00 87.56 98 TYR A N 1
ATOM 817 C CA . TYR A 1 98 ? -5.215 -6.689 11.467 1.00 87.56 98 TYR A CA 1
ATOM 818 C C . TYR A 1 98 ? -6.732 -6.555 11.500 1.00 87.56 98 TYR A C 1
ATOM 820 O O . TYR A 1 98 ? -7.445 -7.096 10.655 1.00 87.56 98 TYR A O 1
ATOM 828 N N . GLY A 1 99 ? -7.237 -5.871 12.515 1.00 89.00 99 GLY A N 1
ATOM 829 C CA . GLY A 1 99 ? -8.666 -5.741 12.708 1.00 89.00 99 GLY A CA 1
ATOM 830 C C . GLY A 1 99 ? -9.024 -4.855 13.881 1.00 89.00 99 GLY A C 1
ATOM 831 O O . GLY A 1 99 ? -8.162 -4.488 14.681 1.00 89.00 99 GLY A O 1
ATOM 832 N N . ILE A 1 100 ? -10.308 -4.535 13.971 1.00 92.94 100 ILE A N 1
ATOM 833 C CA . ILE A 1 100 ? -10.876 -3.691 15.018 1.00 92.94 100 ILE A CA 1
ATOM 834 C C . ILE A 1 100 ? -12.001 -4.429 15.734 1.00 92.94 100 ILE A C 1
ATOM 836 O O . ILE A 1 100 ? -12.746 -5.207 15.130 1.00 92.94 100 ILE A O 1
ATOM 840 N N . LEU A 1 101 ? -12.128 -4.156 17.031 1.00 94.50 101 LEU A N 1
ATOM 841 C CA . LEU A 1 101 ? -13.287 -4.550 17.821 1.00 94.50 101 LEU A CA 1
ATOM 842 C C . LEU A 1 101 ? -14.087 -3.311 18.193 1.00 94.50 101 LEU A C 1
ATOM 844 O O . LEU A 1 101 ? -13.546 -2.359 18.759 1.00 94.50 101 LEU A O 1
ATOM 848 N N . ASN A 1 102 ? -15.380 -3.355 17.903 1.00 95.50 102 ASN A N 1
ATOM 849 C CA . ASN A 1 102 ? -16.320 -2.278 18.169 1.00 95.50 102 ASN A CA 1
ATOM 850 C C . ASN A 1 102 ? -17.413 -2.792 19.098 1.00 95.50 102 ASN A C 1
ATOM 852 O O . ASN A 1 102 ? -17.939 -3.884 18.887 1.00 95.50 102 ASN A O 1
ATOM 856 N N . ILE A 1 103 ? -17.775 -2.004 20.102 1.00 96.62 103 ILE A N 1
ATOM 857 C CA . ILE A 1 103 ? -18.863 -2.314 21.025 1.00 96.62 103 ILE A CA 1
ATOM 858 C C . ILE A 1 103 ? -19.901 -1.196 21.014 1.00 96.62 103 ILE A C 1
ATOM 860 O O . ILE A 1 103 ? -19.565 -0.014 20.942 1.00 96.62 103 ILE A O 1
ATOM 864 N N . ARG A 1 104 ? -21.173 -1.578 21.105 1.00 97.12 104 ARG A N 1
ATOM 865 C CA . ARG A 1 104 ? -22.309 -0.677 21.270 1.00 97.12 104 ARG A CA 1
ATOM 866 C C . ARG A 1 104 ? -23.236 -1.205 22.354 1.00 97.12 104 ARG A C 1
ATOM 868 O O . ARG A 1 104 ? -23.588 -2.380 22.363 1.00 97.12 104 ARG A O 1
ATOM 875 N N . LEU A 1 105 ? -23.656 -0.320 23.242 1.00 96.69 105 LEU A N 1
ATOM 876 C CA . LEU A 1 105 ? -24.594 -0.574 24.324 1.00 96.69 105 LEU A CA 1
ATOM 877 C C . LEU A 1 105 ? -25.812 0.312 24.100 1.00 96.69 105 LEU A C 1
ATOM 879 O O . LEU A 1 105 ? -25.681 1.527 24.177 1.00 96.69 105 LEU A O 1
ATOM 883 N N . THR A 1 106 ? -26.982 -0.268 23.852 1.00 96.75 106 THR A N 1
ATOM 884 C CA . THR A 1 106 ? -28.235 0.480 23.693 1.00 96.75 106 THR A CA 1
ATOM 885 C C . THR A 1 106 ? -29.215 0.109 24.800 1.00 96.75 106 THR A C 1
ATOM 887 O O . THR A 1 106 ? -29.517 -1.065 25.043 1.00 96.75 106 THR A O 1
ATOM 890 N N . LYS A 1 107 ? -29.746 1.118 25.486 1.00 95.88 107 LYS A N 1
ATOM 891 C CA . LYS A 1 107 ? -30.795 0.965 26.489 1.00 95.88 107 LYS A CA 1
ATOM 892 C C . LYS A 1 107 ? -32.028 1.748 26.059 1.00 95.88 107 LYS A C 1
ATOM 894 O O . LYS A 1 107 ? -31.989 2.967 25.938 1.00 95.88 107 LYS A O 1
ATOM 899 N N . GLU A 1 108 ? -33.122 1.023 25.874 1.00 95.19 108 GLU A N 1
ATOM 900 C CA . GLU A 1 108 ? -34.450 1.606 25.697 1.00 95.19 108 GLU A CA 1
ATOM 901 C C . GLU A 1 108 ? -34.947 2.171 27.038 1.00 95.19 108 GLU A C 1
ATOM 903 O O . GLU A 1 108 ? -34.843 1.519 28.085 1.00 95.19 108 GLU A O 1
ATOM 908 N N . ILE A 1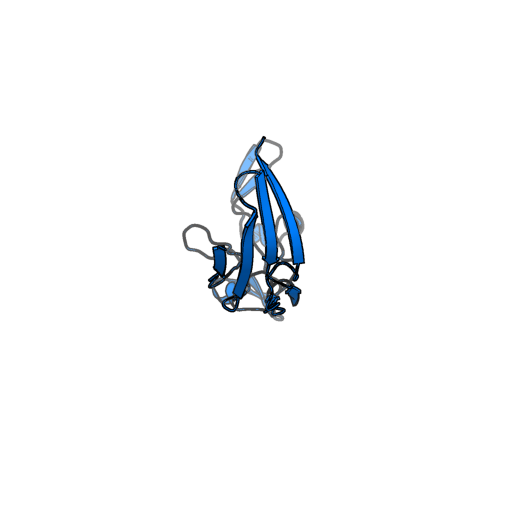 109 ? -35.473 3.393 26.999 1.00 92.25 109 ILE A N 1
ATOM 909 C CA . ILE A 1 109 ? -36.115 4.105 28.104 1.00 92.25 109 ILE A CA 1
ATOM 910 C C . ILE A 1 109 ? -37.609 4.172 27.784 1.00 92.25 109 ILE A C 1
ATOM 912 O O . ILE A 1 109 ? -38.111 5.115 27.167 1.00 92.25 109 ILE A O 1
ATOM 916 N N . GLY A 1 110 ? -38.320 3.120 28.196 1.00 88.19 110 GLY A N 1
ATOM 917 C CA . GLY A 1 110 ? -39.738 2.939 27.896 1.00 88.19 110 GLY A CA 1
ATOM 918 C C . GLY A 1 110 ? -40.025 3.020 26.398 1.00 88.19 110 GLY A C 1
ATOM 919 O O . GLY A 1 110 ? -39.330 2.389 25.611 1.00 88.19 110 GLY A O 1
ATOM 920 N N . ARG A 1 111 ? -41.054 3.782 26.013 1.00 88.25 111 ARG A N 1
ATOM 921 C CA . ARG A 1 111 ? -41.459 3.959 24.604 1.00 88.25 111 ARG A CA 1
ATOM 922 C C . ARG A 1 111 ? -40.987 5.277 23.977 1.00 88.25 111 ARG A C 1
ATOM 924 O O . ARG A 1 111 ? -41.310 5.540 22.829 1.00 88.25 111 ARG A O 1
ATOM 931 N N . TRP A 1 112 ? -40.291 6.116 24.745 1.00 91.56 112 TRP A N 1
ATOM 932 C CA . TRP A 1 112 ? -40.065 7.527 24.405 1.00 91.56 112 TRP A CA 1
ATOM 933 C C . TRP A 1 112 ? -38.648 7.800 23.912 1.00 91.56 112 TRP A C 1
ATOM 935 O O . TRP A 1 112 ? -38.430 8.730 23.140 1.00 91.56 112 TRP A O 1
ATOM 945 N N . ALA A 1 113 ? -37.667 7.018 24.366 1.00 93.75 113 ALA A N 1
ATOM 946 C CA . ALA A 1 113 ? -36.277 7.254 24.014 1.00 93.75 113 ALA A CA 1
ATOM 947 C C . ALA A 1 113 ? -35.430 5.981 24.056 1.00 93.75 113 ALA A C 1
ATOM 949 O O . ALA A 1 113 ? -35.689 5.079 24.846 1.00 93.75 113 ALA A O 1
ATOM 950 N N . ALA A 1 114 ? -34.358 5.961 23.272 1.00 95.19 114 ALA A N 1
ATOM 951 C CA . ALA A 1 114 ? -33.271 4.998 23.363 1.00 95.19 114 ALA A CA 1
ATOM 952 C C . ALA A 1 114 ? -31.955 5.755 23.527 1.00 95.19 114 ALA A C 1
ATOM 954 O O . ALA A 1 114 ? -31.707 6.720 22.806 1.00 95.19 114 ALA A O 1
ATOM 955 N N . VAL A 1 115 ? -31.099 5.315 24.445 1.00 95.56 115 VAL A N 1
ATOM 956 C CA . VAL A 1 115 ? -29.744 5.860 24.606 1.00 95.56 115 VAL A CA 1
ATOM 957 C C . VAL A 1 115 ? -28.754 4.792 24.181 1.00 95.56 115 VAL A C 1
ATOM 959 O O . VAL A 1 115 ? -28.815 3.670 24.692 1.00 95.56 115 VAL A O 1
ATOM 962 N N . SER A 1 116 ? -27.837 5.131 23.277 1.00 96.75 116 SER A N 1
ATOM 963 C CA . SER A 1 116 ? -26.745 4.242 22.890 1.00 96.75 116 SER A CA 1
ATOM 964 C C . SER A 1 116 ? -25.391 4.852 23.211 1.00 96.75 116 SER A C 1
ATOM 966 O O . SER A 1 116 ? -25.157 6.021 22.933 1.00 96.75 116 SER A O 1
ATOM 968 N N . PHE A 1 117 ? -24.478 4.035 23.718 1.00 97.12 117 PHE A N 1
ATOM 969 C CA . PHE A 1 117 ? -23.053 4.331 23.819 1.00 97.12 117 PHE A CA 1
ATOM 970 C C . PHE A 1 117 ? -22.298 3.406 22.878 1.00 97.12 117 PHE A C 1
ATOM 972 O O . PHE A 1 117 ? -22.638 2.228 22.773 1.00 97.12 117 PHE A O 1
ATOM 979 N N . TYR A 1 118 ? -21.276 3.909 22.203 1.00 96.50 118 TYR A N 1
ATOM 980 C CA . TYR A 1 118 ? -20.427 3.095 21.344 1.00 96.50 118 TYR A CA 1
ATOM 981 C C . TYR A 1 118 ? -18.956 3.429 21.550 1.00 96.50 118 TYR A C 1
ATOM 983 O O . TYR A 1 118 ? -18.594 4.568 21.833 1.00 96.50 118 TYR A O 1
ATOM 991 N N . ALA A 1 119 ? -18.114 2.419 21.376 1.00 96.50 119 ALA A N 1
ATOM 992 C CA . ALA A 1 119 ? -16.667 2.519 21.412 1.00 96.50 119 ALA A CA 1
ATOM 993 C C . ALA A 1 119 ? -16.100 1.652 20.284 1.00 96.50 119 ALA A C 1
ATOM 995 O O . ALA A 1 119 ? -16.293 0.435 20.258 1.00 96.50 119 ALA A O 1
ATOM 996 N N . ASN A 1 120 ? -15.437 2.289 19.328 1.00 94.56 120 ASN A N 1
ATOM 997 C CA . ASN A 1 120 ? -14.849 1.650 18.161 1.00 94.56 120 ASN A CA 1
ATOM 998 C C . ASN A 1 120 ? -13.345 1.499 18.346 1.00 94.56 120 ASN A C 1
ATOM 1000 O O . ASN A 1 120 ? -12.699 2.353 18.954 1.00 94.56 120 ASN A O 1
ATOM 1004 N N . ASN A 1 121 ? -12.805 0.401 17.823 1.00 93.00 121 ASN A N 1
ATOM 1005 C CA . ASN A 1 121 ? -11.442 -0.053 18.071 1.00 93.00 121 ASN A CA 1
ATOM 1006 C C . ASN A 1 121 ? -11.061 0.024 19.568 1.00 93.00 121 ASN A C 1
ATOM 1008 O O . ASN A 1 121 ? -10.009 0.545 19.929 1.00 93.00 121 ASN A O 1
ATOM 1012 N N . PHE A 1 122 ? -11.936 -0.459 20.462 1.00 90.88 122 PHE A N 1
ATOM 1013 C CA . PHE A 1 122 ? -11.816 -0.217 21.912 1.00 90.88 122 PHE A CA 1
ATOM 1014 C C . PHE A 1 122 ? -10.623 -0.904 22.584 1.00 90.88 122 PHE A C 1
ATOM 1016 O O . PHE A 1 122 ? -10.204 -0.485 23.659 1.00 90.88 122 PHE A O 1
ATOM 1023 N N . LEU A 1 123 ? -10.054 -1.931 21.948 1.00 87.69 123 LEU A N 1
ATOM 1024 C CA . LEU A 1 123 ? -8.800 -2.548 22.387 1.00 87.69 123 LEU A CA 1
ATOM 1025 C C . LEU A 1 123 ? -7.555 -1.864 21.809 1.00 87.69 123 LEU A C 1
ATOM 1027 O O . LEU A 1 123 ? -6.447 -2.209 22.209 1.00 87.69 123 LEU A O 1
ATOM 1031 N N . ASN A 1 124 ? -7.732 -0.942 20.857 1.00 85.75 124 ASN A N 1
ATOM 1032 C CA . ASN A 1 124 ? -6.669 -0.236 20.149 1.00 85.75 124 ASN A CA 1
ATOM 1033 C C . ASN A 1 124 ? -5.505 -1.155 19.734 1.00 85.75 124 ASN A C 1
ATOM 1035 O O . ASN A 1 124 ? -4.336 -0.860 19.983 1.00 85.75 124 ASN A O 1
ATOM 1039 N N . LEU A 1 125 ? -5.831 -2.301 19.123 1.00 78.69 125 LEU A N 1
ATOM 1040 C CA . LEU A 1 125 ? -4.853 -3.300 18.672 1.00 78.69 125 LEU A CA 1
ATOM 1041 C C . LEU A 1 125 ? -4.193 -2.859 17.362 1.00 78.69 125 LEU A C 1
ATOM 1043 O O . LEU A 1 125 ? -4.197 -3.584 16.367 1.00 78.69 125 LEU A O 1
ATOM 1047 N N . ASP A 1 126 ? -3.680 -1.635 17.334 1.00 78.31 126 ASP A N 1
ATOM 1048 C CA . ASP A 1 126 ? -3.009 -1.095 16.168 1.00 78.31 126 ASP A CA 1
ATOM 1049 C C . ASP A 1 126 ? -1.535 -1.499 16.182 1.00 78.31 126 ASP A C 1
ATOM 1051 O O . ASP A 1 126 ? -0.822 -1.364 17.180 1.00 78.31 126 ASP A O 1
ATOM 1055 N N . LYS A 1 127 ? -1.079 -2.049 15.061 1.00 76.06 127 LYS A N 1
ATOM 1056 C CA . LYS A 1 127 ? 0.319 -2.415 14.853 1.00 76.06 127 LYS A CA 1
ATOM 1057 C C . LYS A 1 127 ? 0.843 -1.581 13.706 1.00 76.06 127 LYS A C 1
ATOM 1059 O O . LYS A 1 127 ? 0.293 -1.623 12.608 1.00 76.06 127 LYS A O 1
ATOM 1064 N N . LEU A 1 128 ? 1.944 -0.879 13.951 1.00 85.88 128 LEU A N 1
ATOM 1065 C CA . LEU A 1 128 ? 2.678 -0.213 12.887 1.00 85.88 128 LEU A CA 1
ATOM 1066 C C . LEU A 1 128 ? 3.232 -1.269 11.930 1.00 85.88 128 LEU A C 1
ATOM 1068 O O . LEU A 1 128 ? 4.019 -2.131 12.327 1.00 85.88 128 LEU A O 1
ATOM 1072 N N . VAL A 1 129 ? 2.823 -1.196 10.666 1.00 87.12 129 VAL A N 1
ATOM 1073 C CA . VAL A 1 129 ? 3.339 -2.066 9.608 1.00 87.12 129 VAL A CA 1
ATOM 1074 C C . VAL A 1 129 ? 4.259 -1.256 8.714 1.00 87.12 129 VAL A C 1
ATOM 1076 O O . VAL A 1 129 ? 3.854 -0.233 8.164 1.00 87.12 129 VAL A O 1
ATOM 1079 N N . LYS A 1 130 ? 5.502 -1.723 8.567 1.00 89.38 130 LYS A N 1
ATOM 1080 C CA . LYS A 1 130 ? 6.492 -1.119 7.675 1.00 89.38 130 LYS A CA 1
ATOM 1081 C C . LYS A 1 130 ? 6.321 -1.663 6.261 1.00 89.38 130 LYS A C 1
ATOM 1083 O O . LYS A 1 130 ? 6.417 -2.870 6.042 1.00 89.38 130 LYS A O 1
ATOM 1088 N N . GLU A 1 131 ? 6.083 -0.777 5.305 1.00 89.44 131 GLU A N 1
ATOM 1089 C CA . GLU A 1 131 ? 6.025 -1.132 3.890 1.00 89.44 131 GLU A CA 1
ATOM 1090 C C . GLU A 1 131 ? 7.443 -1.347 3.337 1.00 89.44 131 GLU A C 1
ATOM 1092 O O . GLU A 1 131 ? 8.354 -0.571 3.627 1.00 89.44 131 GLU A O 1
ATOM 1097 N N . LYS A 1 132 ? 7.643 -2.386 2.518 1.00 90.31 132 LYS A N 1
ATOM 1098 C CA . LYS A 1 132 ? 8.954 -2.681 1.916 1.00 90.31 132 LYS A CA 1
ATOM 1099 C C . LYS A 1 132 ? 9.354 -1.680 0.835 1.00 90.31 132 LYS A C 1
ATOM 1101 O O . LYS A 1 132 ? 10.532 -1.376 0.701 1.00 90.31 132 LYS A O 1
ATOM 1106 N N . ILE A 1 133 ? 8.379 -1.161 0.090 1.00 89.56 133 ILE A N 1
ATOM 1107 C CA . ILE A 1 133 ? 8.613 -0.231 -1.020 1.00 89.56 133 ILE A CA 1
ATOM 1108 C C . ILE A 1 133 ? 9.023 1.136 -0.479 1.00 89.56 133 ILE A C 1
ATOM 1110 O O . ILE A 1 133 ? 10.111 1.631 -0.765 1.00 89.56 133 ILE A O 1
ATOM 1114 N N . SER A 1 134 ? 8.166 1.764 0.330 1.00 88.06 134 SER A N 1
ATOM 1115 C CA . SER A 1 134 ? 8.459 3.099 0.847 1.00 88.06 134 SER A CA 1
ATOM 1116 C C . SER A 1 134 ? 9.468 3.090 1.996 1.00 88.06 134 SER A C 1
ATOM 1118 O O . SER A 1 134 ? 10.200 4.070 2.143 1.00 88.06 134 SER A O 1
ATOM 1120 N N . GLY A 1 135 ? 9.523 2.010 2.782 1.00 88.06 135 GLY A N 1
ATOM 1121 C CA . GLY A 1 135 ? 10.226 1.962 4.063 1.00 88.06 135 GLY A CA 1
ATOM 1122 C C . GLY A 1 135 ? 9.457 2.644 5.200 1.00 88.06 135 GLY A C 1
ATOM 1123 O O . GLY A 1 135 ? 9.938 2.647 6.334 1.00 88.06 135 GLY A O 1
ATOM 1124 N N . THR A 1 136 ? 8.277 3.203 4.929 1.00 89.69 136 THR A N 1
ATOM 1125 C CA . THR A 1 136 ? 7.483 3.950 5.907 1.00 89.69 136 THR A CA 1
ATOM 1126 C C . THR A 1 136 ? 6.600 3.006 6.719 1.00 89.69 136 THR A C 1
ATOM 1128 O O . THR A 1 136 ? 6.086 2.008 6.208 1.00 89.69 136 THR A O 1
ATOM 1131 N N . ALA A 1 137 ? 6.443 3.312 8.006 1.00 89.44 137 ALA A N 1
ATOM 1132 C CA . ALA A 1 137 ? 5.549 2.597 8.906 1.00 89.44 137 ALA A CA 1
ATOM 1133 C C . ALA A 1 137 ? 4.192 3.303 8.990 1.00 89.44 137 ALA A C 1
ATOM 1135 O O . ALA A 1 137 ? 4.139 4.511 9.210 1.00 89.44 137 ALA A O 1
ATOM 1136 N N . PHE A 1 138 ? 3.107 2.542 8.851 1.00 85.81 138 PHE A N 1
ATOM 1137 C CA . PHE A 1 138 ? 1.744 3.061 8.924 1.00 85.81 138 PHE A CA 1
ATOM 1138 C C . PHE A 1 138 ? 0.897 2.256 9.909 1.00 85.81 138 PHE A C 1
ATOM 1140 O O . PHE A 1 138 ? 0.987 1.026 9.964 1.00 85.81 138 PHE A O 1
ATOM 1147 N N . ALA A 1 139 ? 0.050 2.971 10.647 1.00 86.94 139 ALA A N 1
ATOM 1148 C CA . ALA A 1 139 ? -1.120 2.421 11.319 1.00 86.94 139 ALA A CA 1
ATOM 1149 C C . ALA A 1 139 ? -2.120 1.913 10.273 1.00 86.94 139 ALA A C 1
ATOM 1151 O O . ALA A 1 139 ? -2.294 2.537 9.222 1.00 86.94 139 ALA A O 1
ATOM 1152 N N . ARG A 1 140 ? -2.763 0.772 10.531 1.00 84.75 140 ARG A N 1
ATOM 1153 C CA . ARG A 1 140 ? -3.740 0.183 9.591 1.00 84.75 140 ARG A CA 1
ATOM 1154 C C . ARG A 1 140 ? -5.169 0.283 10.094 1.00 84.75 140 ARG A C 1
ATOM 1156 O O . ARG A 1 140 ? -6.092 0.236 9.283 1.00 84.75 140 ARG A O 1
ATOM 1163 N N . ASN A 1 141 ? -5.338 0.433 11.401 1.00 87.69 141 ASN A N 1
ATOM 1164 C CA . ASN A 1 141 ? -6.632 0.614 12.028 1.00 87.69 141 ASN A CA 1
ATOM 1165 C C . ASN A 1 141 ? -6.924 2.101 12.253 1.00 87.69 141 ASN A C 1
ATOM 1167 O O . ASN A 1 141 ? -6.019 2.917 12.411 1.00 87.69 141 ASN A O 1
ATOM 1171 N N . LEU A 1 142 ? -8.210 2.450 12.305 1.00 85.12 142 LEU A N 1
ATOM 1172 C CA . LEU A 1 142 ? -8.625 3.749 12.834 1.00 85.12 142 LEU A CA 1
ATOM 1173 C C . LEU A 1 142 ? -8.261 3.831 14.324 1.00 85.12 142 LEU A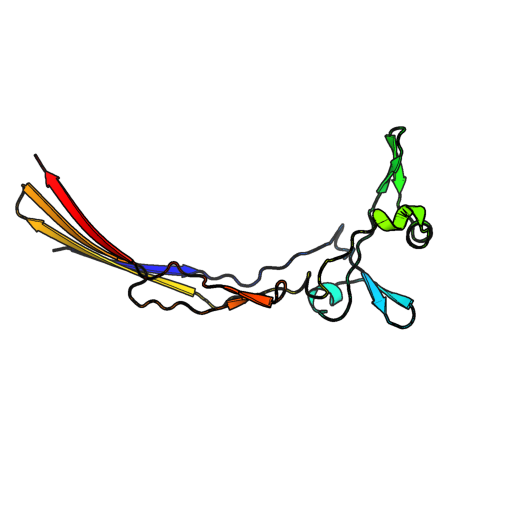 C 1
ATOM 1175 O O . LEU A 1 142 ? -8.359 2.814 15.014 1.00 85.12 142 LEU A O 1
ATOM 1179 N N . PRO A 1 143 ? -7.890 5.010 14.849 1.00 88.50 143 PRO A N 1
ATOM 1180 C CA . PRO A 1 143 ? -7.638 5.168 16.277 1.00 88.50 143 PRO A CA 1
ATOM 1181 C C . PRO A 1 143 ? -8.899 4.863 17.094 1.00 88.50 143 PRO A C 1
ATOM 1183 O O . PRO A 1 143 ? -10.017 4.907 16.580 1.00 88.50 143 PRO A O 1
ATOM 1186 N N . PHE A 1 144 ? -8.722 4.569 18.381 1.00 92.69 144 PHE A N 1
ATOM 1187 C CA . PHE A 1 144 ? -9.836 4.432 19.317 1.00 92.69 144 PHE A CA 1
ATOM 1188 C C . PHE A 1 144 ? -10.728 5.685 19.321 1.00 92.69 144 PHE A C 1
ATOM 1190 O O . PHE A 1 144 ? -10.230 6.800 19.477 1.00 92.69 144 PHE A O 1
ATOM 1197 N N . TYR A 1 145 ? -12.047 5.504 19.208 1.00 94.12 145 TYR A N 1
ATOM 1198 C CA . TYR A 1 145 ? -13.015 6.590 19.372 1.00 94.12 145 TYR A CA 1
ATOM 1199 C C . TYR A 1 145 ? -14.329 6.093 19.969 1.00 94.12 145 TYR A C 1
ATOM 1201 O O . TYR A 1 145 ? -14.748 4.957 19.748 1.00 94.12 145 TYR A O 1
ATOM 1209 N N . PHE A 1 146 ? -15.011 6.962 20.708 1.00 96.62 146 PHE A N 1
ATOM 1210 C CA . PHE A 1 146 ? -16.262 6.639 21.384 1.00 96.62 146 PHE A CA 1
ATOM 1211 C C . PHE A 1 146 ? -17.260 7.789 21.282 1.00 96.62 146 PHE A C 1
ATOM 1213 O O . PHE A 1 146 ? -16.900 8.921 20.964 1.00 96.62 146 PHE A O 1
ATOM 1220 N N . GLY A 1 147 ? -18.525 7.488 21.541 1.00 97.12 147 GLY A N 1
ATOM 1221 C CA . GLY A 1 147 ? -19.588 8.477 21.522 1.00 97.12 147 GLY A CA 1
ATOM 1222 C C . GLY A 1 147 ? -20.889 7.938 22.087 1.00 97.12 147 GLY A C 1
ATOM 1223 O O . GLY A 1 147 ? -20.994 6.772 22.481 1.00 97.12 147 GLY A O 1
ATOM 1224 N N . ALA A 1 148 ? -21.879 8.819 22.134 1.00 97.06 148 ALA A N 1
ATOM 1225 C CA . ALA A 1 148 ? -23.218 8.498 22.580 1.00 97.06 148 ALA A CA 1
ATOM 1226 C C . ALA A 1 148 ? -24.247 9.127 21.644 1.00 97.06 148 ALA A C 1
ATOM 1228 O O . ALA A 1 148 ? -24.019 10.188 21.068 1.00 97.06 148 ALA A O 1
ATOM 1229 N N . GLU A 1 149 ? -25.390 8.474 21.521 1.00 96.38 149 GLU A N 1
ATOM 1230 C CA . GLU A 1 149 ? -26.545 8.966 20.783 1.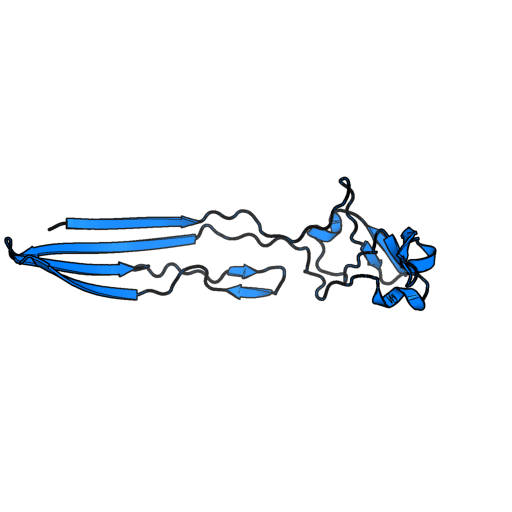00 96.38 149 GLU A CA 1
ATOM 1231 C C . GLU A 1 149 ? -27.806 8.787 21.626 1.00 96.38 149 GLU A C 1
ATOM 1233 O O . GLU A 1 149 ? -27.918 7.861 22.436 1.00 96.38 149 GLU A O 1
ATOM 1238 N N . VAL A 1 150 ? -28.776 9.666 21.401 1.00 95.75 150 VAL A N 1
ATOM 1239 C CA . VAL A 1 150 ? -30.121 9.541 21.955 1.00 95.75 150 VAL A CA 1
ATOM 1240 C C . VAL A 1 150 ? -31.096 9.577 20.791 1.00 95.75 150 VAL A C 1
ATOM 1242 O O . VAL A 1 150 ? -31.116 10.535 20.022 1.00 95.75 150 VAL A O 1
ATOM 1245 N N . ARG A 1 151 ? -31.909 8.532 20.659 1.00 94.62 151 ARG A N 1
ATOM 1246 C CA . ARG A 1 151 ? -33.027 8.489 19.719 1.00 94.62 151 ARG A CA 1
ATOM 1247 C C . ARG A 1 151 ? -34.304 8.779 20.486 1.00 94.62 151 ARG A C 1
ATOM 1249 O O . ARG A 1 151 ? -34.655 8.013 21.375 1.00 94.62 151 ARG A O 1
ATOM 1256 N N . LEU A 1 152 ? -35.001 9.848 20.127 1.00 94.56 152 LEU A N 1
ATOM 1257 C CA . LEU A 1 152 ? -36.322 10.168 20.663 1.00 94.56 152 LEU A CA 1
ATOM 1258 C C . LEU A 1 152 ? -37.394 9.588 19.741 1.00 94.56 152 LEU A C 1
ATOM 1260 O O . LEU A 1 152 ? -37.254 9.640 18.521 1.00 94.56 152 LEU A O 1
ATOM 1264 N N . THR A 1 153 ? -38.444 9.026 20.327 1.00 87.38 153 THR A N 1
ATOM 1265 C CA . THR A 1 153 ? -39.624 8.542 19.603 1.00 87.38 153 THR A CA 1
ATOM 1266 C C . THR A 1 153 ? -40.805 9.383 20.071 1.00 87.38 153 THR A C 1
ATOM 1268 O O . THR A 1 153 ? -41.141 9.349 21.257 1.00 87.38 153 THR A O 1
ATOM 1271 N N . LEU A 1 154 ? -41.338 10.200 19.157 1.00 75.25 154 LEU A N 1
ATOM 1272 C CA . LEU A 1 154 ? -42.499 11.074 19.363 1.00 75.25 154 LEU A CA 1
ATOM 1273 C C . LEU A 1 154 ? -43.800 10.293 19.164 1.00 75.25 154 LEU A C 1
ATOM 1275 O O . LEU A 1 154 ? -43.846 9.487 18.207 1.00 75.25 154 LEU A O 1
#

pLDDT: mean 91.54, std 3.94, range [75.25, 97.12]

Foldseek 3Di:
DDKDKDKDKDADFKDFDAADDPNFGQKWFADPVRDIDGDDCLQVWQDTKIKGADQWDADPVGDIGGDDPVLCPDPVCVVRIDIDPGSQRGYIFGDDIDIKMKMKDWDDDPQFKIKMKIKISNVQPWDFGQGSNVRDTDTPDDGIDIDMDMDGDD

Radius of gyration: 26.68 Å; chains: 1; bounding box: 73×27×66 Å

Sequence (154 aa):
MVVTLTAQLVLMDRTAYICEWQDQVQTYYYDDKGSRYSGKWAYSDDRWTKRVNPLYIMDLSGNIIPFTQEMENDVRYRELIGTTNKESYYLGSRYPVYGILNIRLTKEIGRWAAVSFYANNFLNLDKLVKEKISGTAFARNLPFYFGAEVRLTL